Protein AF-A0A9P6SLF4-F1 (afdb_monomer)

Sequence (75 aa):
MTLFRWTHIADYRNPAPYGRIPLPEDIFGSVQIIDGVIQPDSYQRMPSHRIVSSLGLFQLSDHLHERLVHHLKNL

Foldseek 3Di:
DKDKDKDFFFFPLDDDPPPDDDDLQGTQWIFMDIPNDTDPPRIDGRPNHDCQDPSGGTHHPPVVVVVVVVVVVVD

pLDDT: mean 95.42, std 4.68, range [66.75, 98.31]

Secondary structure (DSSP, 8-state):
---EEEEEEE-TTSPPPTT-PPPGGGEEEEEEEETTEEPTT--EE-TT--SEETTEE----HHHHHHHHHHHHT-

Radius of gyration: 13.82 Å; Cα contacts (8 Å, |Δi|>4): 107; chains: 1; bounding box: 28×44×31 Å

Structure (mmCIF, N/CA/C/O backbone):
data_AF-A0A9P6SLF4-F1
#
_entry.id   AF-A0A9P6SLF4-F1
#
loop_
_atom_site.group_PDB
_atom_site.id
_atom_site.type_symbol
_atom_site.label_atom_id
_atom_site.label_alt_id
_atom_site.label_comp_id
_atom_site.label_asym_id
_atom_site.label_entity_id
_atom_site.label_seq_id
_atom_site.pdbx_PDB_ins_code
_atom_site.Cartn_x
_atom_site.Cartn_y
_atom_site.Cartn_z
_atom_site.occupancy
_atom_site.B_iso_or_equiv
_atom_site.auth_seq_id
_atom_site.auth_comp_id
_atom_site.auth_asym_id
_atom_site.auth_atom_id
_atom_site.pdbx_PDB_model_num
ATOM 1 N N . MET A 1 1 ? 0.432 26.646 -2.363 1.00 66.75 1 MET A N 1
ATOM 2 C CA . MET A 1 1 ? 0.096 25.801 -3.526 1.00 66.75 1 MET A CA 1
ATOM 3 C C . MET A 1 1 ? 0.038 24.376 -3.014 1.00 66.75 1 MET A C 1
ATOM 5 O O . MET A 1 1 ? 1.066 23.884 -2.573 1.00 66.75 1 MET A O 1
ATOM 9 N N . THR A 1 2 ? -1.155 23.793 -2.938 1.00 75.75 2 THR A N 1
ATOM 10 C CA . THR A 1 2 ? -1.386 22.471 -2.334 1.00 75.75 2 THR A CA 1
ATOM 11 C C . THR A 1 2 ? -0.904 21.371 -3.270 1.00 75.75 2 THR A C 1
ATOM 13 O O . THR A 1 2 ? -1.224 21.389 -4.460 1.00 75.75 2 THR A O 1
ATOM 16 N N . LEU A 1 3 ? -0.124 20.425 -2.751 1.00 84.19 3 LEU A N 1
ATOM 17 C CA . LEU A 1 3 ? 0.448 19.342 -3.543 1.00 84.19 3 LEU A CA 1
ATOM 18 C C . LEU A 1 3 ? -0.401 18.084 -3.375 1.00 84.19 3 LEU A C 1
ATOM 20 O O . LEU A 1 3 ? -0.295 17.384 -2.367 1.00 84.19 3 LEU A O 1
ATOM 24 N N . PHE A 1 4 ? -1.226 17.793 -4.380 1.00 91.44 4 PHE A N 1
ATOM 25 C CA . PHE A 1 4 ? -2.005 16.560 -4.436 1.00 91.44 4 PHE A CA 1
ATOM 26 C C . PHE A 1 4 ? -1.273 15.496 -5.259 1.00 91.44 4 PHE A C 1
ATOM 28 O O . PHE A 1 4 ? -0.683 15.784 -6.301 1.00 91.44 4 PHE A O 1
ATOM 35 N N . ARG A 1 5 ? -1.307 14.251 -4.789 1.00 94.56 5 ARG A N 1
ATOM 36 C CA . ARG A 1 5 ? -0.773 13.086 -5.504 1.00 94.56 5 ARG A CA 1
ATOM 37 C C . ARG A 1 5 ? -1.542 11.825 -5.131 1.00 94.56 5 ARG A C 1
ATOM 39 O O . ARG A 1 5 ? -2.221 11.788 -4.110 1.00 94.56 5 ARG A O 1
ATOM 46 N N . TRP A 1 6 ? -1.386 10.790 -5.941 1.00 96.00 6 TRP A N 1
ATOM 47 C CA . TRP A 1 6 ? -1.842 9.442 -5.622 1.00 96.00 6 TRP A CA 1
ATOM 48 C C . TRP A 1 6 ? -0.641 8.565 -5.297 1.00 96.00 6 TRP A C 1
ATOM 50 O O . TRP A 1 6 ? 0.407 8.692 -5.932 1.00 96.00 6 TRP A O 1
ATOM 60 N N . THR A 1 7 ? -0.807 7.680 -4.321 1.00 95.69 7 THR A N 1
ATOM 61 C CA . THR A 1 7 ? 0.188 6.665 -3.970 1.00 95.69 7 THR A CA 1
ATOM 62 C C . THR A 1 7 ? -0.438 5.287 -4.079 1.00 95.69 7 THR A C 1
ATOM 64 O O . THR A 1 7 ? -1.525 5.044 -3.553 1.00 95.69 7 THR A O 1
ATOM 67 N N . HIS A 1 8 ? 0.268 4.392 -4.762 1.00 96.12 8 HIS A N 1
ATOM 68 C CA . HIS A 1 8 ? -0.113 2.997 -4.933 1.00 96.12 8 HIS A CA 1
ATOM 69 C C . HIS A 1 8 ? 0.317 2.166 -3.726 1.00 96.12 8 HIS A C 1
ATOM 71 O O . HIS A 1 8 ? 1.413 2.351 -3.196 1.00 96.12 8 HIS A O 1
ATOM 77 N N . ILE A 1 9 ? -0.536 1.233 -3.317 1.00 96.69 9 ILE A N 1
ATOM 78 C CA . ILE A 1 9 ? -0.256 0.271 -2.257 1.00 96.69 9 ILE A CA 1
ATOM 79 C C . ILE A 1 9 ? 0.019 -1.083 -2.912 1.00 96.69 9 ILE A C 1
ATOM 81 O O . ILE A 1 9 ? -0.839 -1.641 -3.602 1.00 96.69 9 ILE A O 1
ATOM 85 N N . ALA A 1 10 ? 1.247 -1.566 -2.736 1.00 96.81 10 ALA A N 1
ATOM 86 C CA . ALA A 1 10 ? 1.752 -2.758 -3.402 1.00 96.81 10 ALA A CA 1
ATOM 87 C C . ALA A 1 10 ? 1.281 -4.049 -2.722 1.00 96.81 10 ALA A C 1
ATOM 89 O O . ALA A 1 10 ? 1.169 -4.122 -1.498 1.00 96.81 10 ALA A O 1
ATOM 90 N N . ASP A 1 11 ? 1.061 -5.072 -3.536 1.00 97.44 11 ASP A N 1
ATOM 91 C CA . ASP A 1 11 ? 0.986 -6.468 -3.131 1.00 97.44 11 ASP A CA 1
ATOM 92 C C . ASP A 1 11 ? 2.406 -7.017 -2.947 1.00 97.44 11 ASP A C 1
ATOM 94 O O . ASP A 1 11 ? 3.201 -7.062 -3.886 1.00 97.44 11 ASP A O 1
ATOM 98 N N . TYR A 1 12 ? 2.737 -7.434 -1.729 1.00 96.69 12 TYR A N 1
ATOM 99 C CA . TYR A 1 12 ? 4.082 -7.886 -1.376 1.00 96.69 12 TYR A CA 1
ATOM 100 C C . TYR A 1 12 ? 4.391 -9.308 -1.851 1.00 96.69 12 TYR A C 1
ATOM 102 O O . TYR A 1 12 ? 5.535 -9.743 -1.725 1.00 96.69 12 TYR A O 1
ATOM 110 N N . ARG A 1 13 ? 3.430 -10.017 -2.464 1.00 96.62 13 ARG A N 1
ATOM 111 C CA . ARG A 1 13 ? 3.696 -11.339 -3.053 1.00 96.62 13 ARG A CA 1
ATOM 112 C C . ARG A 1 13 ? 4.663 -11.268 -4.239 1.00 96.62 13 ARG A C 1
ATOM 114 O O . ARG A 1 13 ? 5.322 -12.258 -4.538 1.00 96.62 13 ARG A O 1
ATOM 121 N N . ASN A 1 14 ? 4.722 -10.120 -4.924 1.00 96.19 14 ASN A N 1
ATOM 122 C CA . ASN A 1 14 ? 5.604 -9.869 -6.064 1.00 96.19 14 ASN A CA 1
ATOM 123 C C . ASN A 1 14 ? 6.182 -8.442 -6.007 1.00 96.19 14 ASN A C 1
ATOM 125 O O . ASN A 1 14 ? 5.680 -7.533 -6.673 1.00 96.19 14 ASN A O 1
ATOM 129 N N . PRO A 1 15 ? 7.218 -8.20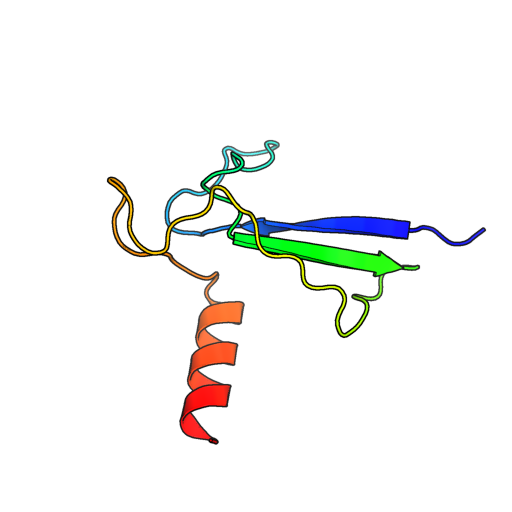8 -5.184 1.00 93.75 15 PRO A N 1
ATOM 130 C CA . PRO A 1 15 ? 7.799 -6.883 -5.020 1.00 93.75 15 PRO A CA 1
ATOM 131 C C . PRO A 1 15 ? 8.383 -6.340 -6.328 1.00 93.75 15 PRO A C 1
ATOM 133 O O . PRO A 1 15 ? 9.066 -7.047 -7.072 1.00 93.75 15 PRO A O 1
ATOM 136 N N . ALA A 1 16 ? 8.165 -5.050 -6.583 1.00 94.44 16 ALA A N 1
ATOM 137 C CA . ALA A 1 16 ? 8.751 -4.390 -7.740 1.00 94.44 16 ALA A CA 1
ATOM 138 C C . ALA A 1 16 ? 10.290 -4.378 -7.653 1.00 94.44 16 ALA A C 1
ATOM 140 O O . ALA A 1 16 ? 10.846 -4.195 -6.564 1.00 94.44 16 ALA A O 1
ATOM 141 N N . PRO A 1 17 ? 11.000 -4.492 -8.790 1.00 94.56 17 PRO A N 1
ATOM 142 C CA . PRO A 1 17 ? 12.441 -4.278 -8.826 1.00 94.56 17 PRO A CA 1
ATOM 143 C C . PRO A 1 17 ? 12.826 -2.896 -8.283 1.00 94.56 17 PRO A C 1
ATOM 145 O O . PRO A 1 17 ? 12.059 -1.936 -8.380 1.00 94.56 17 PRO A O 1
ATOM 148 N N . TYR A 1 18 ? 14.044 -2.770 -7.757 1.00 93.2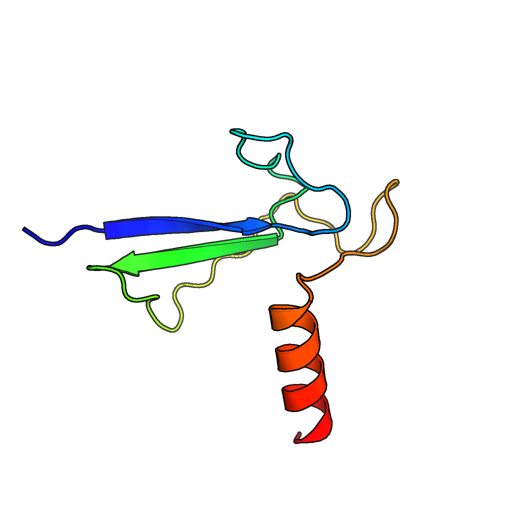5 18 TYR A N 1
ATOM 149 C CA . TYR A 1 18 ? 14.542 -1.503 -7.224 1.00 93.25 18 TYR A CA 1
ATOM 150 C C . TYR A 1 18 ? 14.395 -0.353 -8.236 1.00 93.25 18 TYR A C 1
ATOM 152 O O . TYR A 1 18 ? 14.750 -0.481 -9.409 1.00 93.25 18 TYR A O 1
ATOM 160 N N . GLY A 1 19 ? 13.858 0.780 -7.775 1.00 92.69 19 GLY A N 1
ATOM 161 C CA . GLY A 1 19 ? 13.614 1.959 -8.610 1.00 92.69 19 GLY A CA 1
ATOM 162 C C . GLY A 1 19 ? 12.422 1.837 -9.570 1.00 92.69 19 GLY A C 1
ATOM 163 O O . GLY A 1 19 ? 12.256 2.699 -10.434 1.00 92.69 19 GLY A O 1
ATOM 164 N N . ARG A 1 20 ? 11.590 0.792 -9.452 1.00 94.75 20 ARG A N 1
ATOM 165 C CA . ARG A 1 20 ? 10.392 0.593 -10.279 1.00 94.75 20 ARG A CA 1
ATOM 166 C C . ARG A 1 20 ? 9.114 0.682 -9.453 1.00 94.75 20 ARG A C 1
ATOM 168 O O . ARG A 1 20 ? 9.083 0.359 -8.271 1.00 94.75 20 ARG A O 1
ATOM 175 N N . ILE A 1 21 ? 8.049 1.108 -10.122 1.00 92.69 21 ILE A N 1
ATOM 176 C CA . ILE A 1 21 ? 6.677 1.007 -9.618 1.00 92.69 21 ILE A CA 1
ATOM 177 C C . ILE A 1 21 ? 6.179 -0.418 -9.931 1.00 92.69 21 ILE A C 1
ATOM 179 O O . ILE A 1 21 ? 6.549 -0.942 -10.989 1.00 92.69 21 ILE A O 1
ATOM 183 N N . PRO A 1 22 ? 5.378 -1.052 -9.052 1.00 95.50 22 PRO A N 1
ATOM 184 C CA . PRO A 1 22 ? 4.799 -2.362 -9.336 1.00 95.50 22 PRO A CA 1
ATOM 185 C C . PRO A 1 22 ? 3.900 -2.349 -10.576 1.00 95.50 22 PRO A C 1
ATOM 187 O O . PRO A 1 22 ? 3.401 -1.302 -10.997 1.00 95.50 22 PRO A O 1
ATOM 190 N N . LEU A 1 23 ? 3.684 -3.529 -11.155 1.00 95.81 23 LEU A N 1
ATOM 191 C CA . LEU A 1 23 ? 2.712 -3.697 -12.230 1.00 95.81 23 LEU A CA 1
ATOM 192 C C . LEU A 1 23 ? 1.282 -3.494 -11.696 1.00 95.81 23 LEU A C 1
ATOM 194 O O . LEU A 1 23 ? 1.048 -3.680 -10.500 1.00 95.81 23 LEU A O 1
ATOM 198 N N . PRO A 1 24 ? 0.304 -3.126 -12.545 1.00 95.62 24 PRO A N 1
ATOM 199 C CA . PRO A 1 24 ? -1.074 -2.915 -12.101 1.00 95.62 24 PRO A CA 1
ATOM 200 C C . PRO A 1 24 ? -1.693 -4.113 -11.363 1.00 95.62 24 PRO A C 1
ATOM 202 O O . PRO A 1 24 ? -2.499 -3.935 -10.461 1.00 95.62 24 PRO A O 1
ATOM 205 N N . GLU A 1 25 ? -1.349 -5.347 -11.717 1.00 96.19 25 GLU A N 1
ATOM 206 C CA . GLU A 1 25 ? -1.800 -6.569 -11.038 1.00 96.19 25 GLU A CA 1
ATOM 207 C C . GLU A 1 25 ? -1.184 -6.786 -9.644 1.00 96.19 25 GLU A C 1
ATOM 209 O O . GLU A 1 25 ? -1.748 -7.538 -8.843 1.00 96.19 25 GLU A O 1
ATOM 214 N N . ASP A 1 26 ? -0.084 -6.090 -9.348 1.00 97.06 26 ASP A N 1
ATOM 215 C CA . ASP A 1 26 ? 0.664 -6.124 -8.086 1.00 97.06 26 ASP A CA 1
ATOM 216 C C . ASP A 1 26 ? 0.442 -4.848 -7.250 1.00 97.06 26 ASP A C 1
ATOM 218 O O . ASP A 1 26 ? 1.156 -4.569 -6.288 1.00 97.06 26 ASP A O 1
ATOM 222 N N . ILE A 1 27 ? -0.572 -4.052 -7.598 1.00 97.75 27 ILE A N 1
ATOM 223 C CA . ILE A 1 27 ? -1.071 -2.918 -6.813 1.00 97.75 27 ILE A CA 1
ATOM 224 C C . ILE A 1 27 ? -2.488 -3.274 -6.402 1.00 97.75 27 ILE A C 1
ATOM 226 O O . ILE A 1 27 ? -3.329 -3.443 -7.273 1.00 97.75 27 ILE A O 1
ATOM 230 N N . PHE A 1 28 ? -2.802 -3.365 -5.111 1.00 97.44 28 PHE A N 1
ATOM 231 C CA . PHE A 1 28 ? -4.171 -3.712 -4.698 1.00 97.44 28 PHE A CA 1
ATOM 232 C C . PHE A 1 28 ? -5.086 -2.491 -4.553 1.00 97.44 28 PHE A C 1
ATOM 234 O O . PHE A 1 28 ? -6.308 -2.594 -4.691 1.00 97.44 28 PHE A O 1
ATOM 241 N N . GLY A 1 29 ? -4.506 -1.309 -4.356 1.00 97.56 29 GLY A N 1
ATOM 242 C CA . GLY A 1 29 ? -5.258 -0.066 -4.315 1.00 97.56 29 GLY A CA 1
ATOM 243 C C . GLY A 1 29 ? -4.376 1.169 -4.294 1.00 97.56 29 GLY A C 1
ATOM 244 O O . GLY A 1 29 ? -3.150 1.087 -4.327 1.00 97.56 29 GLY A O 1
ATOM 245 N N . SER A 1 30 ? -5.014 2.331 -4.279 1.00 97.75 30 SER A N 1
ATOM 246 C CA . SER A 1 30 ? -4.359 3.635 -4.214 1.00 97.75 30 SER A CA 1
ATOM 247 C C . SER A 1 30 ? -5.086 4.552 -3.244 1.00 97.75 30 SER A C 1
ATOM 249 O O . SER A 1 30 ? -6.291 4.418 -3.047 1.00 97.75 30 SER A O 1
ATOM 251 N N . VAL A 1 31 ? -4.354 5.495 -2.661 1.00 97.94 31 VAL A N 1
ATOM 252 C CA . VAL A 1 31 ? -4.898 6.544 -1.789 1.00 97.94 31 VAL A CA 1
ATOM 253 C C . VAL A 1 31 ? -4.407 7.907 -2.244 1.00 97.94 31 VAL A C 1
ATOM 255 O O . VAL A 1 31 ? -3.327 8.030 -2.834 1.00 97.94 31 VAL A O 1
ATOM 258 N N . GLN A 1 32 ? -5.196 8.934 -1.957 1.00 97.94 32 GLN A N 1
ATOM 259 C CA . GLN A 1 32 ? -4.810 10.306 -2.226 1.00 97.94 32 GLN A CA 1
ATOM 260 C C . GLN A 1 32 ? -3.959 10.843 -1.073 1.00 97.94 32 GLN A C 1
ATOM 262 O O . GLN A 1 32 ? -4.252 10.617 0.101 1.00 97.94 32 GLN A O 1
ATOM 267 N N . 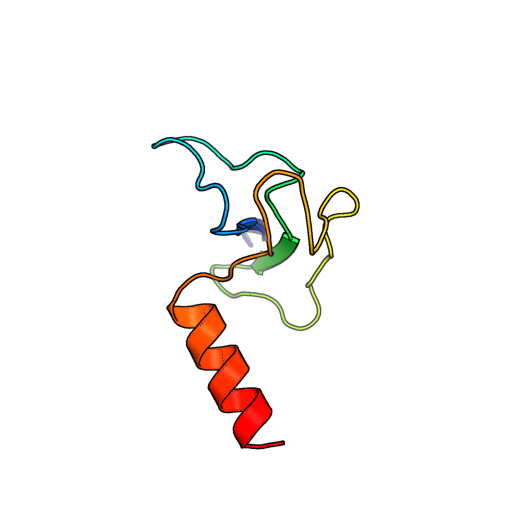ILE A 1 33 ? -2.915 11.588 -1.417 1.00 97.06 33 ILE A N 1
ATOM 268 C CA . ILE A 1 33 ? -2.080 12.334 -0.483 1.00 97.06 33 ILE A CA 1
ATOM 269 C C . ILE A 1 33 ? -2.193 13.815 -0.829 1.00 97.06 33 ILE A C 1
ATOM 271 O O . ILE A 1 33 ? -1.950 14.208 -1.972 1.00 97.06 33 ILE A O 1
ATOM 275 N N . ILE A 1 34 ? -2.529 14.628 0.169 1.00 96.81 34 ILE A N 1
ATOM 276 C CA . ILE A 1 34 ? -2.557 16.089 0.079 1.00 96.81 34 ILE A CA 1
ATOM 277 C C . ILE A 1 34 ? -1.610 16.626 1.145 1.00 96.81 34 ILE A C 1
ATOM 279 O O . ILE A 1 34 ? -1.748 16.282 2.316 1.00 96.81 34 ILE A O 1
ATOM 283 N N . ASP A 1 35 ? -0.611 17.402 0.722 1.00 95.31 35 ASP A N 1
ATOM 284 C CA . ASP A 1 35 ? 0.394 18.012 1.606 1.00 95.31 35 ASP A CA 1
ATOM 285 C C . ASP A 1 35 ? 1.051 17.000 2.574 1.00 95.31 35 ASP A C 1
ATOM 287 O O . ASP A 1 35 ? 1.308 17.276 3.741 1.00 95.31 35 ASP A O 1
ATOM 291 N N . GLY A 1 36 ? 1.321 15.787 2.071 1.00 93.94 36 GLY A N 1
ATOM 292 C CA . GLY A 1 36 ? 1.961 14.702 2.828 1.00 93.94 36 GLY A CA 1
ATOM 293 C C . GLY A 1 36 ? 1.016 13.869 3.700 1.00 93.94 36 GLY A C 1
ATOM 294 O O . GLY A 1 36 ? 1.453 12.884 4.288 1.00 93.94 36 GLY A O 1
ATOM 295 N N . VAL A 1 37 ? -0.274 14.206 3.746 1.00 95.88 37 VAL A N 1
ATOM 296 C CA . VAL A 1 37 ? -1.281 13.512 4.557 1.00 95.88 37 VAL A CA 1
ATOM 297 C C . VAL A 1 37 ? -2.161 12.623 3.681 1.00 95.88 37 VAL A C 1
ATOM 299 O O . VAL A 1 37 ? -2.741 13.088 2.696 1.00 95.88 37 VAL A O 1
ATOM 302 N N . ILE A 1 38 ? -2.286 11.345 4.057 1.00 96.31 38 ILE A N 1
ATOM 303 C CA . ILE A 1 38 ? -3.236 10.410 3.438 1.00 96.31 38 ILE A CA 1
ATOM 304 C C . ILE A 1 38 ? -4.654 10.901 3.723 1.00 96.31 38 ILE A C 1
ATOM 306 O O . ILE A 1 38 ? -5.023 11.099 4.879 1.00 96.31 38 ILE A O 1
ATOM 310 N N . GLN A 1 39 ? -5.446 11.086 2.673 1.00 97.56 39 GLN A N 1
ATOM 311 C CA . GLN A 1 39 ? -6.823 11.539 2.809 1.00 97.56 39 GLN A CA 1
ATOM 312 C C . GLN A 1 39 ? -7.734 10.364 3.196 1.00 97.56 39 GLN A C 1
ATOM 314 O O . GLN A 1 39 ? -7.714 9.338 2.502 1.00 97.56 39 GLN A O 1
ATOM 319 N N . PRO A 1 40 ? -8.537 10.487 4.269 1.00 96.19 40 PRO A N 1
ATOM 320 C CA . PRO A 1 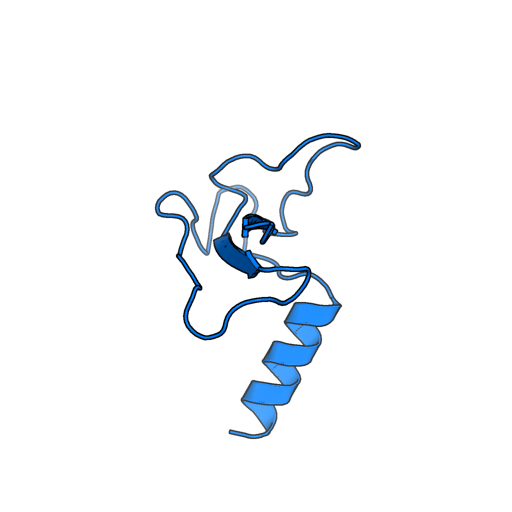40 ? -9.563 9.503 4.611 1.00 96.19 40 PRO A CA 1
ATOM 321 C C . PRO A 1 40 ? -10.525 9.262 3.444 1.00 96.19 40 PRO A C 1
ATOM 323 O O . PRO A 1 40 ? -10.712 10.139 2.603 1.00 96.19 40 PRO A O 1
ATOM 326 N N . ASP A 1 41 ? -11.094 8.058 3.373 1.00 95.69 41 ASP A N 1
ATOM 327 C CA . ASP A 1 41 ? -12.087 7.644 2.364 1.00 95.69 41 ASP A CA 1
ATOM 328 C C . ASP A 1 41 ? -11.651 7.776 0.891 1.00 95.69 41 ASP A C 1
ATOM 330 O O . ASP A 1 41 ? -12.431 7.533 -0.027 1.00 95.69 41 ASP A O 1
ATOM 334 N N . SER A 1 42 ? -10.376 8.085 0.637 1.00 97.69 42 SER A N 1
ATOM 335 C CA . SER A 1 42 ? -9.821 8.214 -0.714 1.00 97.69 42 SER A CA 1
ATOM 336 C C . SER A 1 42 ? -9.398 6.884 -1.338 1.00 97.69 42 SER A C 1
ATOM 338 O O . SER A 1 42 ? -8.912 6.868 -2.468 1.00 97.69 42 SER A O 1
ATOM 340 N N . TYR A 1 43 ? -9.542 5.769 -0.615 1.00 97.69 43 TYR A N 1
ATOM 341 C CA . TYR A 1 43 ? -9.107 4.461 -1.092 1.00 97.69 43 TYR A CA 1
ATOM 342 C C . TYR A 1 43 ? -9.839 4.066 -2.376 1.00 97.69 43 TYR A C 1
ATOM 344 O O . TYR A 1 43 ? -11.064 3.958 -2.417 1.00 97.69 43 TYR A O 1
ATOM 352 N N . GLN A 1 44 ? -9.062 3.774 -3.413 1.00 97.94 44 GLN A N 1
ATOM 353 C CA . GLN A 1 44 ? -9.556 3.228 -4.666 1.00 97.94 44 GLN A CA 1
ATOM 354 C C . GLN A 1 44 ? -8.916 1.871 -4.918 1.00 97.94 44 GLN A C 1
ATOM 356 O O . GLN A 1 44 ? -7.692 1.745 -4.981 1.00 97.94 44 GLN A O 1
ATOM 361 N N . ARG A 1 45 ? -9.754 0.845 -5.082 1.00 97.38 45 ARG A N 1
ATOM 362 C CA . ARG A 1 45 ? -9.296 -0.502 -5.432 1.00 97.38 45 ARG A CA 1
ATOM 363 C C . ARG A 1 45 ? -8.717 -0.532 -6.843 1.00 97.38 45 ARG A C 1
ATOM 365 O O . ARG A 1 45 ? -9.265 0.094 -7.748 1.00 97.38 45 ARG A O 1
ATOM 372 N N . MET A 1 46 ? -7.677 -1.331 -7.050 1.00 97.81 46 MET A N 1
ATOM 373 C CA . MET A 1 46 ? -7.161 -1.595 -8.389 1.00 97.81 46 MET A CA 1
ATOM 374 C C . MET A 1 46 ? -8.018 -2.664 -9.089 1.00 97.81 46 MET A C 1
ATOM 376 O O . MET A 1 46 ? -8.128 -3.781 -8.575 1.00 97.81 46 MET A O 1
ATOM 380 N N . PRO A 1 47 ? -8.634 -2.378 -10.252 1.00 97.56 47 PRO A N 1
ATOM 381 C CA . PRO A 1 47 ? -9.524 -3.337 -10.910 1.00 97.56 47 PRO A CA 1
ATOM 382 C C . PRO A 1 47 ? -8.838 -4.631 -11.369 1.00 97.56 47 PRO A C 1
ATOM 384 O O . PRO A 1 47 ? -9.485 -5.676 -11.399 1.00 97.56 47 PRO A O 1
ATOM 387 N N . SER A 1 48 ? -7.549 -4.571 -11.715 1.00 96.81 48 SER A N 1
ATOM 388 C CA . SER A 1 48 ? -6.758 -5.715 -12.192 1.00 96.81 48 SER A CA 1
ATOM 389 C C . SER A 1 48 ? -6.235 -6.625 -11.080 1.00 96.81 48 SER A C 1
ATOM 391 O O . SER A 1 48 ? -5.846 -7.758 -11.368 1.00 96.81 48 SER A O 1
ATOM 393 N N . HIS A 1 49 ? -6.214 -6.164 -9.825 1.00 97.81 49 HIS A N 1
ATOM 394 C CA . HIS A 1 49 ? -5.670 -6.942 -8.714 1.00 97.81 49 HIS A CA 1
ATOM 395 C C . HIS A 1 49 ? -6.562 -8.135 -8.371 1.00 97.81 49 HIS A C 1
ATOM 397 O O . HIS A 1 49 ? -7.792 -8.036 -8.323 1.00 97.81 49 HIS A O 1
ATOM 403 N N . ARG A 1 50 ? -5.923 -9.278 -8.111 1.00 97.00 50 ARG A N 1
ATOM 404 C CA . ARG A 1 50 ? -6.585 -10.515 -7.688 1.00 97.00 50 ARG A CA 1
ATOM 405 C C . ARG A 1 50 ? -6.032 -10.971 -6.348 1.00 97.00 50 ARG A C 1
ATOM 407 O O . ARG A 1 50 ? -4.817 -11.046 -6.178 1.00 97.00 50 ARG A O 1
ATOM 414 N N . ILE A 1 51 ? -6.925 -11.383 -5.448 1.00 96.38 51 ILE A N 1
ATOM 415 C CA . ILE A 1 51 ? -6.557 -11.945 -4.138 1.00 96.38 51 ILE A CA 1
ATOM 416 C C . ILE A 1 51 ? -5.703 -13.210 -4.299 1.00 96.38 51 ILE A C 1
ATOM 418 O O . ILE A 1 51 ? -4.761 -13.412 -3.545 1.00 96.38 51 ILE A O 1
ATOM 422 N N . VAL A 1 52 ? -5.979 -14.031 -5.312 1.00 97.00 52 VAL A N 1
ATOM 423 C CA . VAL A 1 52 ? -5.172 -15.209 -5.656 1.00 97.00 52 VAL A CA 1
ATOM 424 C C . VAL A 1 52 ? -4.756 -15.102 -7.117 1.00 97.00 52 VAL A C 1
ATOM 426 O O . VAL A 1 52 ? -5.586 -14.809 -7.981 1.00 97.00 52 VAL A O 1
ATOM 429 N N . SER A 1 53 ? -3.475 -15.325 -7.389 1.00 95.56 53 SER A N 1
ATOM 430 C CA . SER A 1 53 ? -2.910 -15.384 -8.738 1.00 95.56 53 SER A CA 1
ATOM 431 C C . SER A 1 53 ? -2.024 -16.624 -8.888 1.00 95.56 53 SER A C 1
ATOM 433 O O . SER A 1 53 ? -1.904 -17.434 -7.968 1.00 95.56 53 SER A O 1
ATOM 435 N N . SER A 1 54 ? -1.364 -16.774 -10.038 1.00 96.06 54 SER A N 1
ATOM 436 C CA . SER A 1 54 ? -0.331 -17.800 -10.235 1.00 96.06 54 SER A CA 1
ATOM 437 C C . SER A 1 54 ? 0.880 -17.636 -9.308 1.00 96.06 54 SER A C 1
ATOM 439 O O . SER A 1 54 ? 1.654 -18.574 -9.162 1.00 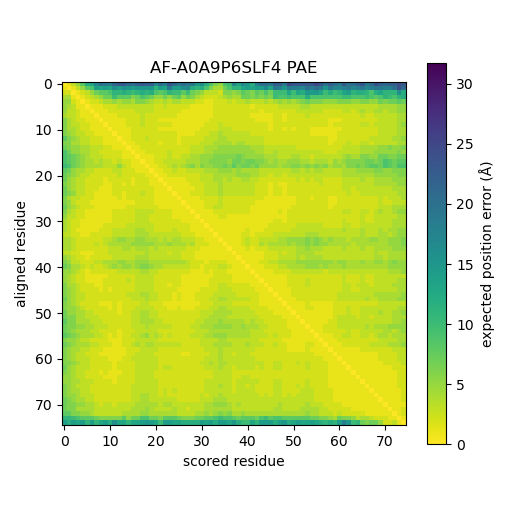96.06 54 SER A O 1
ATOM 441 N N . LEU A 1 55 ? 1.037 -16.468 -8.675 1.00 96.38 55 LEU A N 1
ATOM 442 C CA . LEU A 1 55 ? 2.078 -16.179 -7.682 1.00 96.38 55 LEU A CA 1
ATOM 443 C C . LEU A 1 55 ? 1.619 -16.499 -6.248 1.00 96.38 55 LEU A C 1
ATOM 445 O O . LEU A 1 55 ? 2.344 -16.252 -5.291 1.00 96.38 55 LEU A O 1
ATOM 449 N N . GLY A 1 56 ? 0.415 -17.057 -6.093 1.00 96.88 56 GLY A N 1
ATOM 450 C CA . GLY A 1 56 ? -0.156 -17.440 -4.810 1.00 96.88 56 GLY A CA 1
ATOM 451 C C . GLY A 1 56 ? -1.087 -16.385 -4.217 1.00 96.88 56 GLY A C 1
ATOM 452 O O . GLY A 1 56 ? -1.720 -15.589 -4.923 1.00 96.88 56 GLY A O 1
ATOM 453 N N . LEU A 1 57 ? -1.221 -16.437 -2.893 1.00 97.38 57 LEU A N 1
ATOM 454 C CA . LEU A 1 57 ? -2.105 -15.563 -2.128 1.00 97.38 57 LEU A CA 1
ATOM 455 C C . LEU A 1 57 ? -1.511 -14.151 -2.020 1.00 97.38 57 LEU A C 1
ATOM 457 O O . LEU A 1 57 ? -0.309 -13.999 -1.830 1.00 97.38 57 LEU A O 1
ATOM 461 N N . PHE A 1 58 ? -2.371 -13.140 -2.131 1.00 96.62 58 PHE A N 1
ATOM 462 C CA . PHE A 1 58 ? -2.094 -11.734 -1.829 1.00 96.62 58 PHE A CA 1
ATOM 463 C C . PHE A 1 58 ? -1.357 -11.577 -0.497 1.00 96.62 58 PHE A C 1
ATOM 465 O O . PHE A 1 58 ? -1.759 -12.174 0.505 1.00 96.62 58 PHE A O 1
ATOM 472 N N . GLN A 1 59 ? -0.319 -10.738 -0.482 1.00 97.69 59 GLN A N 1
ATOM 473 C CA . GLN A 1 59 ? 0.428 -10.428 0.732 1.00 97.69 59 GLN A CA 1
ATOM 474 C C . GLN A 1 59 ? 0.451 -8.924 0.986 1.00 97.69 59 GLN A C 1
ATOM 476 O O . GLN A 1 59 ? 0.672 -8.109 0.091 1.00 97.69 59 GLN A O 1
ATOM 481 N N . LEU A 1 60 ? 0.231 -8.558 2.243 1.00 97.44 60 LEU A N 1
ATOM 482 C CA . LEU A 1 60 ? 0.442 -7.204 2.737 1.00 97.44 60 LEU A CA 1
ATOM 483 C C . LEU A 1 60 ? 1.907 -7.032 3.147 1.00 97.44 60 LEU A C 1
ATOM 485 O O . LEU A 1 60 ? 2.588 -8.015 3.428 1.00 97.44 60 LEU A O 1
ATOM 489 N N . SER A 1 61 ? 2.370 -5.785 3.244 1.00 95.56 61 SER A N 1
ATOM 490 C CA . SER A 1 61 ? 3.605 -5.511 3.984 1.00 95.56 61 SER A CA 1
ATOM 491 C C . SER A 1 61 ? 3.456 -5.936 5.443 1.00 95.56 61 SER A C 1
ATOM 493 O O . SER A 1 61 ? 2.343 -5.896 5.975 1.00 95.56 61 SER A O 1
ATOM 495 N N . ASP A 1 62 ? 4.569 -6.255 6.106 1.00 96.81 62 ASP A N 1
ATOM 496 C CA . ASP A 1 62 ? 4.579 -6.674 7.516 1.00 96.81 62 ASP A CA 1
ATOM 497 C C . ASP A 1 62 ? 3.762 -5.720 8.398 1.00 96.81 62 ASP A C 1
ATOM 499 O O . ASP A 1 62 ? 2.844 -6.137 9.102 1.00 96.81 62 ASP A O 1
ATOM 503 N N . HIS A 1 63 ? 3.989 -4.411 8.253 1.00 96.69 63 HIS A N 1
ATOM 504 C CA . HIS A 1 63 ? 3.244 -3.396 8.994 1.00 96.69 63 HIS A CA 1
ATOM 505 C C . HIS A 1 63 ? 1.732 -3.446 8.714 1.00 96.69 63 HIS A C 1
ATOM 507 O O . HIS A 1 63 ? 0.928 -3.438 9.644 1.00 96.69 63 HIS A O 1
ATOM 513 N N . LEU A 1 64 ? 1.302 -3.493 7.447 1.00 96.38 64 LEU A N 1
ATOM 514 C CA . LEU A 1 64 ? -0.131 -3.527 7.132 1.00 96.38 64 LEU A CA 1
ATOM 515 C C . LEU A 1 64 ? -0.783 -4.842 7.576 1.00 96.38 64 LEU A C 1
ATOM 517 O O . LEU A 1 64 ? -1.927 -4.825 8.030 1.00 96.38 64 LEU A O 1
ATOM 521 N N . HIS A 1 65 ? -0.059 -5.957 7.482 1.00 97.19 65 HIS A N 1
ATOM 522 C CA . HIS A 1 65 ? -0.508 -7.252 7.973 1.00 97.19 65 HIS A CA 1
ATOM 523 C C . HIS A 1 65 ? -0.745 -7.214 9.487 1.00 97.19 65 HIS A C 1
ATOM 525 O O . HIS A 1 65 ? -1.832 -7.562 9.950 1.00 97.19 65 HIS A O 1
ATOM 531 N N . GLU A 1 66 ? 0.225 -6.720 10.256 1.00 98.19 66 GLU A N 1
ATOM 532 C CA . GLU A 1 66 ? 0.102 -6.559 11.707 1.00 98.19 66 GLU A CA 1
ATOM 533 C C . GLU A 1 66 ? -1.076 -5.658 12.088 1.00 98.19 66 GLU A C 1
ATOM 535 O O . GLU A 1 66 ? -1.866 -6.007 12.969 1.00 98.19 66 GLU A O 1
ATOM 540 N N . ARG A 1 67 ? -1.244 -4.518 11.401 1.00 97.31 67 ARG A N 1
ATOM 541 C CA . ARG A 1 67 ? -2.372 -3.601 11.633 1.00 97.31 67 ARG A CA 1
ATOM 542 C C . ARG A 1 67 ? -3.716 -4.263 11.337 1.00 97.31 67 ARG A C 1
ATOM 544 O O . ARG A 1 67 ? -4.650 -4.073 12.116 1.00 97.31 67 ARG A O 1
ATOM 551 N N . LEU A 1 68 ? -3.813 -5.051 10.265 1.00 96.44 68 LEU A N 1
ATOM 552 C CA . LEU A 1 68 ? -5.021 -5.805 9.934 1.00 96.44 68 LEU A CA 1
ATOM 553 C C . LEU A 1 68 ? -5.333 -6.847 11.012 1.00 96.44 68 LEU A C 1
ATOM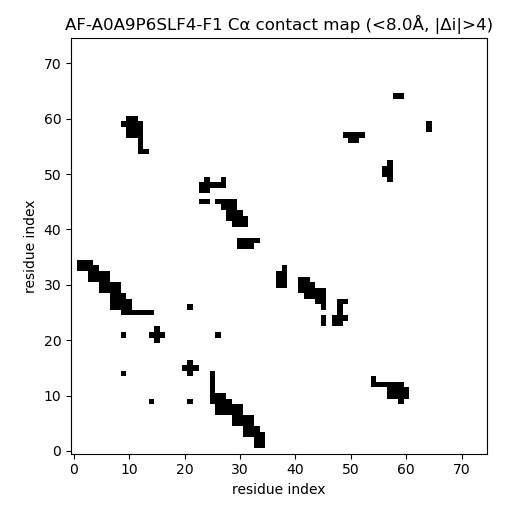 555 O O . LEU A 1 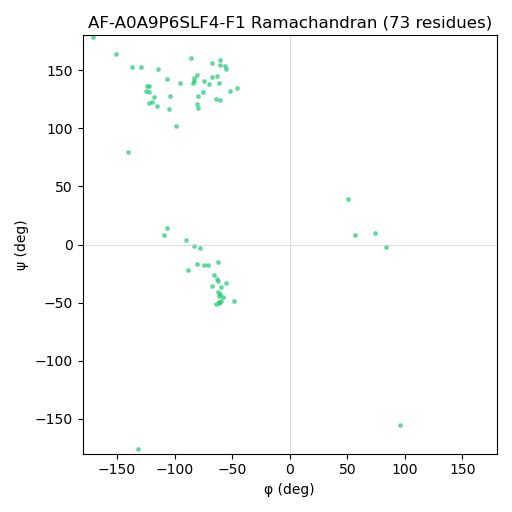68 ? -6.445 -6.868 11.529 1.00 96.44 68 LEU A O 1
ATOM 559 N N . VAL A 1 69 ? -4.360 -7.678 11.393 1.00 97.81 69 VAL A N 1
ATOM 560 C CA . VAL A 1 69 ? -4.548 -8.707 12.428 1.00 97.81 69 VAL A CA 1
ATOM 561 C C . VAL A 1 69 ? -4.938 -8.077 13.762 1.00 97.81 69 VAL A C 1
ATOM 563 O O . VAL A 1 69 ? -5.839 -8.575 14.435 1.00 97.81 69 VAL A O 1
ATOM 566 N N . HIS A 1 70 ? -4.291 -6.976 14.147 1.00 98.31 70 HIS A N 1
ATOM 567 C CA . HIS A 1 70 ? -4.649 -6.238 15.352 1.00 98.31 70 HIS A CA 1
ATOM 568 C C . HIS A 1 70 ? -6.080 -5.703 15.280 1.00 98.31 70 HIS A C 1
ATOM 570 O O . HIS A 1 70 ? -6.819 -5.838 16.249 1.00 98.31 70 HIS A O 1
ATOM 576 N N . HIS A 1 71 ? -6.495 -5.130 14.149 1.00 97.00 71 HIS A N 1
ATOM 577 C CA . HIS A 1 71 ? -7.867 -4.662 13.980 1.00 97.00 71 HIS A CA 1
ATOM 578 C C . HIS A 1 71 ? -8.872 -5.815 14.099 1.00 97.00 71 HIS A C 1
ATOM 580 O O . HIS A 1 71 ? -9.784 -5.729 14.910 1.00 97.00 71 HIS A O 1
ATOM 586 N N . LEU A 1 72 ? -8.650 -6.922 13.382 1.00 97.69 72 LEU A N 1
ATOM 587 C CA . LEU A 1 72 ? -9.541 -8.086 13.380 1.00 97.69 72 LEU A CA 1
ATOM 588 C C . LEU A 1 72 ? -9.667 -8.767 14.751 1.00 97.69 72 LEU A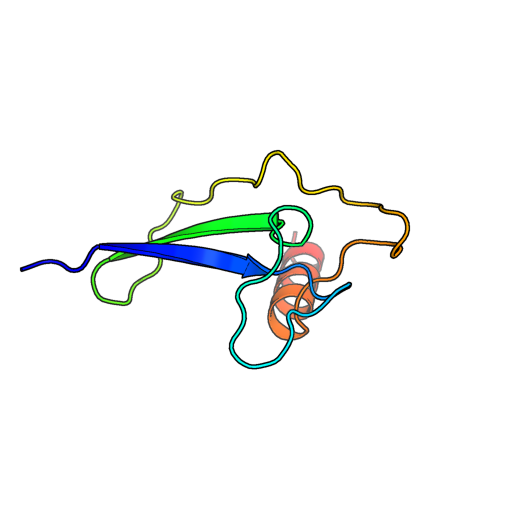 C 1
ATOM 590 O O . LEU A 1 72 ? -10.717 -9.316 15.054 1.00 97.69 72 LEU A O 1
ATOM 594 N N . LYS A 1 73 ? -8.617 -8.743 15.580 1.00 97.38 73 LYS A N 1
ATOM 595 C CA .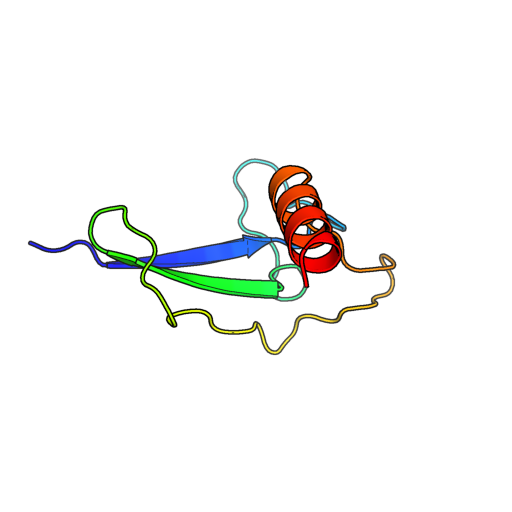 LYS A 1 73 ? -8.655 -9.285 16.951 1.00 97.38 73 LYS A CA 1
ATOM 596 C C . LYS A 1 73 ? -9.431 -8.412 17.942 1.00 97.38 73 LYS A C 1
ATOM 598 O O . LYS A 1 73 ? -9.750 -8.897 19.021 1.00 97.38 73 LYS A O 1
ATOM 603 N N . ASN A 1 74 ? -9.665 -7.144 17.606 1.00 94.94 74 ASN A N 1
ATOM 604 C CA . ASN A 1 74 ? -10.382 -6.178 18.440 1.00 94.94 74 ASN A CA 1
ATOM 605 C C . ASN A 1 74 ? -11.771 -5.820 17.873 1.00 94.94 74 ASN A C 1
ATOM 607 O O . ASN A 1 74 ? -12.390 -4.877 18.367 1.00 94.94 74 ASN A O 1
ATOM 611 N N . LEU A 1 75 ? -12.220 -6.522 16.824 1.00 85.56 75 LEU A N 1
ATOM 612 C CA . LEU A 1 75 ? -13.611 -6.514 16.360 1.00 85.56 75 LEU A CA 1
ATOM 613 C C . LEU A 1 75 ? -14.479 -7.365 17.291 1.00 85.56 75 LEU A C 1
ATOM 615 O O . LEU A 1 75 ? -15.629 -6.941 17.533 1.00 85.56 75 LEU A O 1
#

Mean predicted aligned error: 3.28 Å

Solvent-accessible surface area (backbone atoms only — not comparable to full-atom values): 4487 Å² total; per-residue (Å²): 136,85,52,73,48,77,46,76,41,62,27,53,62,58,69,50,59,91,98,51,78,55,56,67,60,29,21,53,25,34,34,35,27,48,75,86,39,75,47,81,92,43,72,41,75,34,90,69,33,55,66,65,53,99,80,42,63,66,31,61,48,72,68,58,42,51,53,48,53,54,50,66,75,73,109